Protein AF-A0A2W7NJH6-F1 (afdb_monomer_lite)

pLDDT: mean 85.06, std 10.69, range [52.66, 96.31]

Structure (mmCIF, N/CA/C/O backbone):
data_AF-A0A2W7NJH6-F1
#
_entry.id   AF-A0A2W7NJH6-F1
#
loop_
_atom_site.group_PDB
_atom_site.id
_atom_site.type_symbol
_atom_site.label_atom_id
_atom_site.label_alt_id
_atom_site.label_comp_id
_atom_site.label_asym_id
_atom_site.label_entity_id
_atom_site.label_seq_id
_atom_site.pdbx_PDB_ins_code
_atom_site.Cartn_x
_atom_site.Cartn_y
_atom_site.Cartn_z
_atom_site.occupancy
_atom_site.B_iso_or_equiv
_atom_site.auth_seq_id
_atom_site.auth_comp_id
_atom_site.auth_asym_id
_atom_site.auth_atom_id
_atom_site.pdbx_PDB_model_num
ATOM 1 N N . MET A 1 1 ? -9.642 15.551 -23.184 1.00 52.66 1 MET A N 1
ATOM 2 C CA . MET A 1 1 ? -9.361 14.838 -21.919 1.00 52.66 1 MET A CA 1
ATOM 3 C C . MET A 1 1 ? -9.236 15.877 -20.821 1.00 52.66 1 MET A C 1
ATOM 5 O O . MET A 1 1 ? -8.504 16.835 -21.023 1.00 52.66 1 MET A O 1
ATOM 9 N N . GLN A 1 2 ? -9.985 15.742 -19.727 1.00 65.81 2 GLN A N 1
ATOM 10 C CA . GLN A 1 2 ? -9.823 16.586 -18.537 1.00 65.81 2 GLN A CA 1
ATOM 11 C C . GLN A 1 2 ? -8.850 15.902 -17.570 1.00 65.81 2 GLN A C 1
ATOM 13 O O . GLN A 1 2 ? -8.814 14.674 -17.512 1.00 65.81 2 GLN A O 1
ATOM 18 N N . ALA A 1 3 ? -8.053 16.686 -16.842 1.00 70.94 3 ALA A N 1
ATOM 19 C CA . ALA A 1 3 ? -7.166 16.160 -15.811 1.00 70.94 3 ALA A CA 1
ATOM 20 C C . ALA A 1 3 ? -7.993 15.606 -14.639 1.00 70.94 3 ALA A C 1
ATOM 22 O O . ALA A 1 3 ? -8.928 16.259 -14.176 1.00 70.94 3 ALA A O 1
ATOM 23 N N . ILE A 1 4 ? -7.648 14.407 -14.171 1.00 75.62 4 ILE A N 1
ATOM 24 C CA . ILE A 1 4 ? -8.262 13.788 -12.992 1.00 75.62 4 ILE A CA 1
ATOM 25 C C . ILE A 1 4 ? -7.383 14.113 -11.785 1.00 75.62 4 ILE A C 1
ATOM 27 O O . ILE A 1 4 ? -6.188 13.825 -11.791 1.00 75.62 4 ILE A O 1
ATOM 31 N N . ASN A 1 5 ? -7.979 14.696 -10.746 1.00 79.44 5 ASN A N 1
ATOM 32 C CA . ASN A 1 5 ? -7.305 14.898 -9.467 1.00 79.44 5 ASN A CA 1
ATOM 33 C C . ASN A 1 5 ? -7.402 13.618 -8.634 1.00 79.44 5 ASN A C 1
ATOM 35 O O . ASN A 1 5 ? -8.499 13.157 -8.324 1.00 79.44 5 ASN A O 1
ATOM 39 N N . LEU A 1 6 ? -6.250 13.059 -8.269 1.00 81.88 6 LEU A N 1
ATOM 40 C CA . LEU A 1 6 ? -6.153 11.869 -7.429 1.00 81.88 6 LEU A CA 1
ATOM 41 C C . LEU A 1 6 ? -5.898 12.299 -5.980 1.00 81.88 6 LEU A C 1
ATOM 43 O O . LEU A 1 6 ? -4.886 12.940 -5.691 1.00 81.88 6 LEU A O 1
ATOM 47 N N . CYS A 1 7 ? -6.814 11.953 -5.074 1.00 87.81 7 CYS A N 1
ATOM 48 C CA . CYS A 1 7 ? -6.666 12.190 -3.638 1.00 87.81 7 CYS A CA 1
ATOM 49 C C . CYS A 1 7 ? -6.021 10.962 -2.978 1.00 87.81 7 CYS A C 1
ATOM 51 O O . CYS A 1 7 ? -6.624 9.889 -3.011 1.00 87.81 7 CYS A O 1
ATOM 53 N N . PRO A 1 8 ? -4.824 11.084 -2.377 1.00 91.56 8 PRO A N 1
ATOM 54 C CA . PRO A 1 8 ? -4.202 9.973 -1.668 1.00 91.56 8 PRO A CA 1
ATOM 55 C C . PRO A 1 8 ? -5.022 9.542 -0.450 1.00 91.56 8 PRO A C 1
ATOM 57 O O . PRO A 1 8 ? -5.475 10.385 0.322 1.00 91.56 8 PRO A O 1
ATOM 60 N N . ILE A 1 9 ? -5.143 8.233 -0.243 1.00 94.69 9 ILE A N 1
ATOM 61 C CA . ILE A 1 9 ? -5.749 7.628 0.951 1.00 94.69 9 ILE A CA 1
ATOM 62 C C . ILE A 1 9 ? -4.715 7.314 2.036 1.00 94.69 9 ILE A C 1
ATOM 64 O O . ILE A 1 9 ? -5.089 7.080 3.184 1.00 94.69 9 ILE A O 1
ATOM 68 N N . GLY A 1 10 ? -3.425 7.347 1.696 1.00 94.69 10 GLY A N 1
ATOM 69 C CA . GLY A 1 10 ? -2.317 7.109 2.616 1.00 94.69 10 GLY A CA 1
ATOM 70 C C . GLY A 1 10 ? -0.964 7.515 2.035 1.00 94.69 10 GLY A C 1
ATOM 71 O O . GLY A 1 10 ? -0.866 7.971 0.893 1.00 94.69 10 GLY A O 1
ATOM 72 N N . ILE A 1 11 ? 0.085 7.336 2.829 1.00 95.19 11 ILE A N 1
ATOM 73 C CA . ILE A 1 11 ? 1.475 7.604 2.460 1.00 95.19 11 ILE A CA 1
ATOM 74 C C . ILE A 1 11 ? 2.381 6.483 2.970 1.00 95.19 11 ILE A C 1
ATOM 76 O O . ILE A 1 11 ? 2.172 5.952 4.061 1.00 95.19 11 ILE A O 1
ATOM 80 N N . VAL A 1 12 ? 3.410 6.133 2.201 1.00 95.00 12 VAL A N 1
ATOM 81 C CA . VAL A 1 12 ? 4.478 5.255 2.688 1.00 95.00 12 VAL A CA 1
ATOM 82 C C . VAL A 1 12 ? 5.353 6.031 3.666 1.00 95.00 12 VAL A C 1
ATOM 84 O O . VAL A 1 12 ? 6.093 6.942 3.282 1.00 95.00 12 VAL A O 1
ATOM 87 N N . LYS A 1 13 ? 5.263 5.668 4.944 1.00 94.94 13 LYS A N 1
ATOM 88 C CA . LYS A 1 13 ? 6.010 6.305 6.032 1.00 94.94 13 LYS A CA 1
ATOM 89 C C . LYS A 1 13 ? 7.454 5.818 6.077 1.00 94.94 13 LYS A C 1
ATOM 91 O O . LYS A 1 13 ? 8.379 6.619 6.252 1.00 94.94 13 LYS A O 1
ATOM 96 N N . GLU A 1 14 ? 7.622 4.515 5.888 1.00 92.50 14 GLU A N 1
ATOM 97 C CA . GLU A 1 14 ? 8.882 3.804 6.045 1.00 92.50 14 GLU A CA 1
ATOM 98 C C . GLU A 1 14 ? 8.942 2.589 5.116 1.00 92.50 14 GLU A C 1
ATOM 100 O O . GLU A 1 14 ? 7.927 1.927 4.882 1.00 92.50 14 GLU A O 1
ATOM 105 N N . THR A 1 15 ? 10.151 2.315 4.629 1.00 89.56 15 THR A N 1
ATOM 106 C CA . THR A 1 15 ? 10.496 1.141 3.829 1.00 89.56 15 THR A CA 1
ATOM 107 C C . THR A 1 15 ? 11.755 0.530 4.440 1.00 89.56 15 THR A C 1
ATOM 109 O O . THR A 1 15 ? 12.756 1.228 4.603 1.00 89.56 15 THR A O 1
ATOM 112 N N . ILE A 1 16 ? 11.688 -0.741 4.829 1.00 89.12 16 ILE A N 1
ATOM 113 C CA . ILE A 1 16 ? 12.765 -1.489 5.480 1.00 89.12 16 ILE A CA 1
ATOM 114 C C . ILE A 1 16 ? 13.269 -2.530 4.487 1.00 89.12 16 ILE A C 1
ATOM 116 O O . ILE A 1 16 ? 12.565 -3.488 4.167 1.00 89.12 16 ILE A O 1
ATOM 120 N N . GLU A 1 17 ? 14.494 -2.345 4.013 1.00 84.88 17 GLU A N 1
ATOM 121 C CA . GLU A 1 17 ? 15.116 -3.225 3.029 1.00 84.88 17 GLU A CA 1
ATOM 122 C C . GLU A 1 17 ? 15.530 -4.565 3.654 1.00 84.88 17 GLU A C 1
ATOM 124 O O . GLU A 1 17 ? 16.263 -4.619 4.647 1.00 84.88 17 GLU A O 1
ATOM 129 N N . ALA A 1 18 ? 15.102 -5.678 3.053 1.00 74.56 18 ALA A N 1
ATOM 130 C CA . ALA A 1 18 ? 15.644 -6.990 3.387 1.00 74.56 18 ALA A CA 1
ATOM 131 C C . ALA A 1 18 ? 17.039 -7.118 2.762 1.00 74.56 18 ALA A C 1
ATOM 133 O O . ALA A 1 18 ? 17.159 -7.275 1.556 1.00 74.56 18 ALA A O 1
ATOM 134 N N . GLY A 1 19 ? 18.104 -7.054 3.565 1.00 74.62 19 GLY A N 1
ATOM 135 C CA . GLY A 1 19 ? 19.472 -6.828 3.072 1.00 74.62 19 GLY A CA 1
ATOM 136 C C . GLY A 1 19 ? 19.960 -7.656 1.866 1.00 74.62 19 GLY A C 1
ATOM 137 O O . GLY A 1 19 ? 20.740 -7.133 1.082 1.00 74.62 19 GLY A O 1
ATOM 138 N N . HIS A 1 20 ? 19.527 -8.912 1.680 1.00 68.12 20 HIS A N 1
ATOM 139 C CA . HIS A 1 20 ? 19.954 -9.753 0.541 1.00 68.12 20 HIS A CA 1
ATOM 140 C C . HIS A 1 20 ? 18.957 -9.793 -0.638 1.00 68.12 20 HIS A C 1
ATOM 142 O O . HIS A 1 20 ? 19.267 -10.386 -1.666 1.00 68.12 20 HIS A O 1
ATOM 148 N N . ASP A 1 21 ? 17.771 -9.192 -0.496 1.00 72.81 21 ASP A N 1
ATOM 149 C CA . ASP A 1 21 ? 16.691 -9.187 -1.497 1.00 72.81 21 ASP A CA 1
ATOM 150 C C . ASP A 1 21 ? 15.771 -7.969 -1.288 1.00 72.81 21 ASP A C 1
ATOM 152 O O . ASP A 1 21 ? 14.556 -8.077 -1.101 1.00 72.81 21 ASP A O 1
ATOM 156 N N . ALA A 1 22 ? 16.385 -6.785 -1.225 1.00 70.50 22 ALA A N 1
ATOM 157 C CA . ALA A 1 22 ? 15.699 -5.551 -0.854 1.00 70.50 22 ALA A CA 1
ATOM 158 C C . ALA A 1 22 ? 14.561 -5.219 -1.828 1.00 70.50 22 ALA A C 1
ATOM 160 O O . ALA A 1 22 ? 13.505 -4.756 -1.412 1.00 70.50 22 ALA A O 1
ATOM 161 N N . GLU A 1 23 ? 14.725 -5.520 -3.113 1.00 72.81 23 GLU A N 1
ATOM 162 C CA . GLU A 1 23 ? 13.715 -5.199 -4.119 1.00 72.81 23 GLU A CA 1
ATOM 163 C C . GLU A 1 23 ? 12.437 -6.034 -3.982 1.00 72.81 23 GLU A C 1
ATOM 165 O O . GLU A 1 23 ? 11.369 -5.523 -4.304 1.00 72.81 23 GLU A O 1
ATOM 170 N N . ARG A 1 24 ? 12.508 -7.283 -3.489 1.00 76.88 24 ARG A N 1
ATOM 171 C CA . ARG A 1 24 ? 11.359 -8.217 -3.473 1.00 76.88 24 ARG A CA 1
ATOM 172 C C . ARG A 1 24 ? 10.851 -8.593 -2.087 1.00 76.88 24 ARG A C 1
ATOM 174 O O . ARG A 1 24 ? 9.767 -9.163 -1.976 1.00 76.88 24 ARG A O 1
ATOM 181 N N . ASN A 1 25 ? 11.630 -8.321 -1.047 1.00 86.94 25 ASN A N 1
ATOM 182 C CA . ASN A 1 25 ? 11.316 -8.707 0.327 1.00 86.94 25 ASN A CA 1
ATOM 183 C C . ASN A 1 25 ? 11.354 -7.529 1.310 1.00 86.94 25 ASN A C 1
ATOM 185 O O . ASN A 1 25 ? 11.449 -7.739 2.521 1.00 86.94 25 ASN A O 1
ATOM 189 N N . SER A 1 26 ? 11.247 -6.297 0.812 1.00 90.44 26 SER A N 1
ATOM 190 C CA . SER A 1 26 ? 11.139 -5.114 1.662 1.00 90.44 26 SER A CA 1
ATOM 191 C C . SER A 1 26 ? 9.852 -5.114 2.477 1.00 90.44 26 SER A C 1
ATOM 193 O O . SER A 1 26 ? 8.790 -5.554 2.026 1.00 90.44 26 SER A O 1
ATOM 195 N N . GLU A 1 27 ? 9.938 -4.561 3.682 1.00 94.31 27 GLU A N 1
ATOM 196 C CA . GLU A 1 27 ? 8.757 -4.230 4.465 1.00 94.31 27 GLU A CA 1
ATOM 197 C C . GLU A 1 27 ? 8.374 -2.774 4.249 1.00 94.31 27 GLU A C 1
ATOM 199 O O . GLU A 1 27 ? 9.212 -1.881 4.303 1.00 94.31 27 GLU A O 1
ATOM 204 N N . THR A 1 28 ? 7.093 -2.529 4.016 1.00 94.88 28 THR A N 1
ATOM 205 C CA . THR A 1 28 ? 6.552 -1.190 3.787 1.00 94.88 28 THR A CA 1
ATOM 206 C C . THR A 1 28 ? 5.508 -0.886 4.848 1.00 94.88 28 THR A C 1
ATOM 208 O O . THR A 1 28 ? 4.594 -1.685 5.065 1.00 94.88 28 THR A O 1
ATOM 211 N N . ILE A 1 29 ? 5.615 0.280 5.486 1.00 96.25 29 ILE A N 1
ATOM 212 C CA . ILE A 1 29 ? 4.619 0.785 6.434 1.00 96.25 29 ILE A CA 1
ATOM 213 C C . ILE A 1 29 ? 3.833 1.911 5.766 1.00 96.25 29 ILE A C 1
ATOM 215 O O . ILE A 1 29 ? 4.365 2.987 5.476 1.00 96.25 29 ILE A O 1
ATOM 219 N N . ILE A 1 30 ? 2.547 1.659 5.548 1.00 95.94 30 ILE A N 1
ATOM 220 C CA . ILE A 1 30 ? 1.586 2.616 5.010 1.00 95.94 30 ILE A CA 1
ATOM 221 C C . ILE A 1 30 ? 0.845 3.264 6.176 1.00 95.94 30 ILE A C 1
ATOM 223 O O . ILE A 1 30 ? 0.220 2.571 6.977 1.00 95.94 30 ILE A O 1
ATOM 227 N N . GLU A 1 31 ? 0.877 4.591 6.240 1.00 96.31 31 GLU A N 1
ATOM 228 C CA . GLU A 1 31 ? 0.052 5.397 7.140 1.00 96.31 31 GLU A CA 1
ATOM 229 C C . GLU A 1 31 ? -1.172 5.910 6.373 1.00 96.31 31 GLU A C 1
ATOM 231 O O . GLU A 1 31 ? -1.048 6.537 5.318 1.00 96.31 31 GLU A O 1
ATOM 236 N N . LEU A 1 32 ? -2.365 5.606 6.876 1.00 94.94 32 LEU A N 1
ATOM 237 C CA . LEU A 1 32 ? -3.638 5.977 6.270 1.00 94.94 32 LEU A CA 1
ATOM 238 C C . LEU A 1 32 ? -4.050 7.386 6.705 1.00 94.94 32 LEU A C 1
ATOM 240 O O . LEU A 1 32 ? -3.884 7.792 7.854 1.00 94.94 32 LEU A O 1
ATOM 244 N N . THR A 1 33 ? -4.632 8.137 5.775 1.00 92.81 33 THR A N 1
ATOM 245 C CA . THR A 1 33 ? -5.156 9.480 6.049 1.00 92.81 33 THR A CA 1
ATOM 246 C C . THR A 1 33 ? -6.392 9.419 6.941 1.00 92.81 33 THR A C 1
ATOM 248 O O . THR A 1 33 ? -7.235 8.537 6.792 1.00 92.81 33 THR A O 1
ATOM 251 N N . SER A 1 34 ? -6.565 10.412 7.816 1.00 87.06 34 SER A N 1
ATOM 252 C CA . SER A 1 34 ? -7.703 10.475 8.747 1.00 87.06 34 SER A CA 1
ATOM 253 C C . SER A 1 34 ? -9.076 10.432 8.064 1.00 87.06 34 SER A C 1
ATOM 255 O O . SER A 1 34 ? -10.026 9.893 8.621 1.00 87.06 34 SER A O 1
ATOM 257 N N . GLN A 1 35 ? -9.190 10.971 6.848 1.00 86.06 35 GLN A N 1
ATOM 258 C CA . GLN A 1 35 ? -10.426 10.923 6.058 1.00 86.06 35 GLN A CA 1
ATOM 259 C C . GLN A 1 35 ? -10.795 9.489 5.660 1.00 86.06 35 GLN A C 1
ATOM 261 O O . GLN A 1 35 ? -11.971 9.137 5.635 1.00 86.06 35 GLN A O 1
ATOM 266 N N . PHE A 1 36 ? -9.795 8.652 5.382 1.00 85.25 36 PHE A N 1
ATOM 267 C CA . PHE A 1 36 ? -9.995 7.247 5.049 1.00 85.25 36 PHE A CA 1
ATOM 268 C C . PHE A 1 36 ? -10.229 6.394 6.305 1.00 85.25 36 PHE A C 1
ATOM 270 O O . PHE A 1 36 ? -11.108 5.535 6.317 1.00 85.25 36 PHE A O 1
ATOM 277 N N . THR A 1 37 ? -9.508 6.659 7.400 1.00 87.62 37 THR A N 1
ATOM 278 C CA . THR A 1 37 ? -9.608 5.854 8.634 1.00 87.62 37 THR A CA 1
ATOM 279 C C . THR A 1 37 ? -10.952 5.968 9.357 1.00 87.62 37 THR A C 1
ATOM 281 O O . T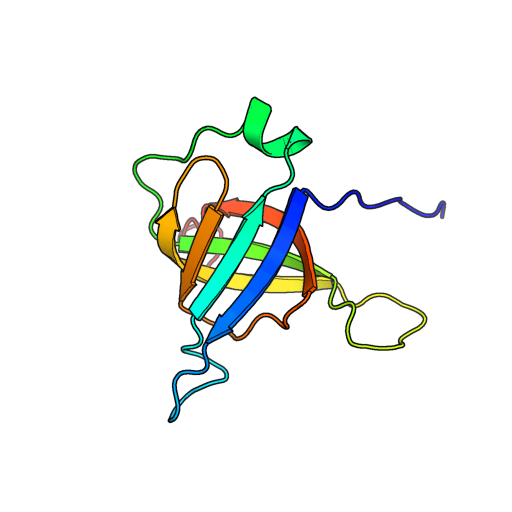HR A 1 37 ? -11.285 5.111 10.177 1.00 87.62 37 THR A O 1
ATOM 284 N N . GLN A 1 38 ? -11.748 6.998 9.051 1.00 83.06 38 GLN A N 1
ATOM 285 C CA . GLN A 1 38 ? -13.105 7.168 9.584 1.00 83.06 38 GLN A CA 1
ATOM 286 C C . GLN A 1 38 ? -14.091 6.105 9.083 1.00 83.06 38 GLN A C 1
ATOM 288 O O . GLN A 1 38 ? -15.038 5.773 9.793 1.00 83.06 38 GLN A O 1
ATOM 293 N N . SER A 1 39 ? -13.882 5.577 7.876 1.00 78.62 39 SER A N 1
ATOM 294 C CA . SER A 1 39 ? -14.750 4.569 7.251 1.00 78.62 39 SER A CA 1
ATOM 295 C C . SER A 1 39 ? -14.045 3.234 7.007 1.00 78.62 39 SER A C 1
ATOM 297 O O . SER A 1 39 ? -14.699 2.235 6.703 1.00 78.62 39 SER A O 1
ATOM 299 N N . TRP A 1 40 ? -12.721 3.193 7.165 1.00 80.38 40 TRP A N 1
ATOM 300 C CA . TRP A 1 40 ? -11.927 1.981 7.049 1.00 80.38 40 TRP A CA 1
ATOM 301 C C . TRP A 1 40 ? -12.165 1.035 8.226 1.00 80.38 40 TRP A C 1
ATOM 303 O O . TRP A 1 40 ? -11.864 1.341 9.381 1.00 80.38 40 TRP A O 1
ATOM 313 N N . ILE A 1 41 ? -12.645 -0.164 7.908 1.00 80.38 41 ILE A N 1
ATOM 314 C CA . ILE A 1 41 ? -12.678 -1.293 8.833 1.00 80.38 41 ILE A CA 1
ATOM 315 C C . ILE A 1 41 ? -11.671 -2.315 8.304 1.00 80.38 41 ILE A C 1
ATOM 317 O O . ILE A 1 41 ? -11.916 -2.893 7.240 1.00 80.38 41 ILE A O 1
ATOM 321 N N . PRO A 1 42 ? -10.556 -2.567 9.015 1.00 75.31 42 PRO A N 1
ATOM 322 C CA . PRO A 1 42 ? -9.559 -3.522 8.563 1.00 75.31 42 PRO A CA 1
ATOM 323 C C . PRO A 1 42 ? -10.206 -4.905 8.384 1.00 75.31 42 PRO A C 1
ATOM 325 O O . PRO A 1 42 ? -10.762 -5.451 9.345 1.00 75.31 42 PRO A O 1
ATOM 328 N N . PRO A 1 43 ? -10.156 -5.511 7.188 1.00 77.50 43 PRO A N 1
ATOM 329 C CA . PRO A 1 43 ? -10.744 -6.829 6.976 1.00 77.50 43 PRO A CA 1
ATOM 330 C C . PRO A 1 43 ? -10.059 -7.867 7.875 1.00 77.50 43 PRO A C 1
ATOM 332 O O . PRO A 1 43 ? -8.843 -7.847 8.053 1.00 77.50 43 PRO A O 1
ATOM 335 N N . LYS A 1 44 ? -10.822 -8.796 8.468 1.00 76.62 44 LYS A N 1
ATOM 336 C CA . LYS A 1 44 ? -10.273 -9.798 9.409 1.00 76.62 44 LYS A CA 1
ATOM 337 C C . LYS A 1 44 ? -9.411 -10.862 8.723 1.00 76.62 44 LYS A C 1
ATOM 339 O O . LYS A 1 44 ? -8.445 -11.326 9.316 1.00 76.62 44 LYS A O 1
ATOM 344 N N . GLN A 1 45 ? -9.724 -11.210 7.478 1.00 76.88 45 GLN A N 1
ATOM 345 C CA . GLN A 1 45 ? -9.025 -12.235 6.699 1.00 76.88 45 GLN A CA 1
ATOM 346 C C . GLN A 1 45 ? -8.483 -11.624 5.412 1.00 76.88 45 GLN A C 1
ATOM 348 O O . GLN A 1 45 ? -9.110 -11.678 4.361 1.00 76.88 45 GLN A O 1
ATOM 353 N N . LEU A 1 46 ? -7.323 -10.992 5.523 1.00 82.69 46 LEU A N 1
ATOM 354 C CA . LEU A 1 46 ? -6.632 -10.371 4.407 1.00 82.69 46 LEU A CA 1
ATOM 355 C C . LEU A 1 46 ? -5.161 -10.757 4.516 1.00 82.69 46 LEU A C 1
ATOM 357 O O . LEU A 1 46 ? -4.481 -10.316 5.443 1.00 82.69 46 LEU A O 1
ATOM 361 N N . SER A 1 47 ? -4.717 -11.650 3.636 1.00 89.25 47 SER A N 1
ATOM 362 C CA . SER A 1 47 ? -3.333 -12.135 3.599 1.00 89.25 47 SER A CA 1
ATOM 363 C C . SER A 1 47 ? -2.474 -11.332 2.632 1.00 89.25 47 SER A C 1
ATOM 365 O O . SER A 1 47 ? -1.294 -11.150 2.894 1.00 89.25 47 SER A O 1
ATOM 367 N N . HIS A 1 48 ? -3.063 -10.818 1.551 1.00 92.25 48 HIS A N 1
ATOM 368 C CA . HIS A 1 48 ? -2.362 -10.080 0.507 1.00 92.25 48 HIS A CA 1
ATOM 369 C C . HIS A 1 48 ? -3.176 -8.857 0.070 1.00 92.25 48 HIS A C 1
ATOM 371 O O . HIS A 1 48 ? -4.411 -8.886 0.066 1.00 92.25 48 HIS A O 1
ATOM 377 N N . LEU A 1 49 ? -2.473 -7.788 -0.292 1.00 92.50 49 LEU A N 1
ATOM 378 C CA . LEU A 1 49 ? -3.038 -6.535 -0.777 1.00 92.50 49 LEU A CA 1
ATOM 379 C C . LEU A 1 49 ? -2.341 -6.090 -2.052 1.00 92.50 49 LEU A C 1
ATOM 381 O O . LEU A 1 49 ? -1.114 -6.024 -2.094 1.00 92.50 49 LEU A O 1
ATOM 385 N N . ASN A 1 50 ? -3.145 -5.681 -3.025 1.00 93.38 50 ASN A N 1
ATOM 386 C CA . ASN A 1 50 ? -2.695 -4.863 -4.135 1.00 93.38 50 ASN A CA 1
ATOM 387 C C . ASN A 1 50 ? -2.660 -3.405 -3.668 1.00 93.38 50 ASN A C 1
ATOM 389 O O . ASN A 1 50 ? -3.646 -2.882 -3.134 1.00 93.38 50 ASN A O 1
ATOM 393 N N . VAL A 1 51 ? -1.523 -2.752 -3.872 1.00 94.81 51 VAL A N 1
ATOM 394 C CA . VAL A 1 51 ? -1.278 -1.361 -3.501 1.00 94.81 51 VAL A CA 1
ATOM 395 C C . VAL A 1 51 ? -1.078 -0.556 -4.770 1.00 94.81 51 VAL A C 1
ATOM 397 O O . VAL A 1 51 ? -0.127 -0.791 -5.512 1.00 94.81 51 VAL A O 1
ATOM 400 N N . VAL A 1 52 ? -1.962 0.413 -4.999 1.00 94.69 52 VAL A N 1
ATOM 401 C CA . VAL A 1 52 ? -1.830 1.381 -6.091 1.00 94.69 52 VAL A CA 1
ATOM 402 C C . VAL A 1 52 ? -1.259 2.667 -5.517 1.00 9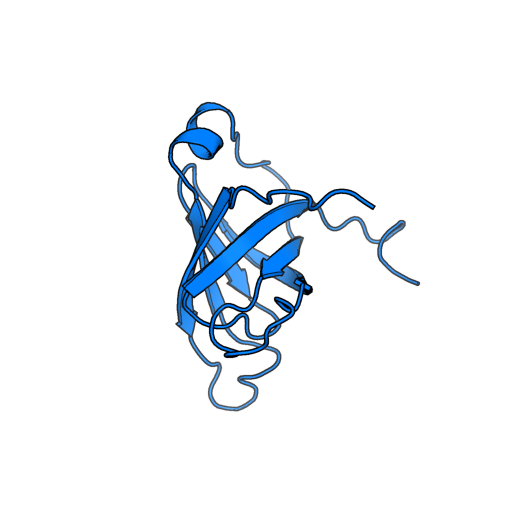4.69 52 VAL A C 1
ATOM 404 O O . VAL A 1 52 ? -1.849 3.252 -4.601 1.00 94.69 52 VAL A O 1
ATOM 407 N N . TYR A 1 53 ? -0.131 3.124 -6.048 1.00 93.88 53 TYR A N 1
ATOM 408 C CA . TYR A 1 53 ? 0.579 4.285 -5.523 1.00 93.88 53 TYR A CA 1
ATOM 409 C C . TYR A 1 53 ? 1.123 5.192 -6.623 1.00 93.88 53 TYR A C 1
ATOM 411 O O . TYR A 1 53 ? 1.273 4.795 -7.774 1.00 93.88 53 TYR A O 1
ATOM 419 N N . VAL A 1 54 ? 1.426 6.430 -6.246 1.00 91.44 54 VAL A N 1
ATOM 420 C CA . VAL A 1 54 ? 2.193 7.371 -7.061 1.00 91.44 54 VAL A CA 1
ATOM 421 C C . VAL A 1 54 ? 3.585 7.482 -6.476 1.00 91.44 54 VAL A C 1
ATOM 423 O O . VAL A 1 54 ? 3.736 7.857 -5.308 1.00 91.44 54 VAL A O 1
ATOM 426 N N . ASP A 1 55 ? 4.587 7.188 -7.297 1.00 86.50 55 ASP A N 1
ATOM 427 C CA . ASP A 1 55 ? 5.971 7.486 -6.960 1.00 86.50 55 ASP A CA 1
ATOM 428 C C . ASP A 1 55 ? 6.212 8.992 -7.115 1.00 86.50 55 ASP A C 1
ATOM 430 O O . ASP A 1 55 ? 6.200 9.543 -8.216 1.00 86.50 55 ASP A O 1
ATOM 434 N N . THR A 1 56 ? 6.387 9.673 -5.983 1.00 75.38 56 THR A N 1
ATOM 435 C CA . THR A 1 56 ? 6.662 11.112 -5.936 1.00 75.38 56 THR A CA 1
ATOM 436 C C . THR A 1 56 ? 8.154 11.433 -5.890 1.00 75.38 56 THR A C 1
ATOM 438 O O . THR A 1 56 ? 8.508 12.608 -5.849 1.00 75.38 56 THR A O 1
ATOM 441 N N . SER A 1 57 ? 9.026 10.420 -5.849 1.00 69.56 57 SER A N 1
ATOM 442 C CA . SER A 1 57 ? 10.481 10.611 -5.832 1.00 69.56 57 SER A CA 1
ATOM 443 C C . SER A 1 57 ? 11.030 10.978 -7.212 1.00 69.56 57 SER A C 1
ATOM 445 O O . SER A 1 57 ? 12.044 11.666 -7.322 1.00 69.56 57 SER A O 1
ATOM 447 N N . GLN A 1 58 ? 10.326 10.578 -8.272 1.00 63.66 58 GLN A N 1
ATOM 448 C CA . GLN A 1 58 ? 10.704 10.900 -9.637 1.00 63.66 58 GLN A CA 1
ATOM 449 C C . GLN A 1 58 ? 10.172 12.281 -10.014 1.00 63.66 58 GLN A C 1
ATOM 451 O O . GLN A 1 58 ? 8.966 12.516 -10.069 1.00 63.66 58 GLN A O 1
ATOM 456 N N . SER A 1 59 ? 11.085 13.197 -10.337 1.00 57.22 59 SER A N 1
ATOM 457 C CA . SER A 1 59 ? 10.812 14.521 -10.908 1.00 57.22 59 SER A CA 1
ATOM 458 C C . SER A 1 59 ? 10.324 14.438 -12.365 1.00 57.22 59 SER A C 1
ATOM 460 O O . SER A 1 59 ? 10.755 15.193 -13.235 1.00 57.22 59 SER A O 1
ATOM 462 N N . SER A 1 60 ? 9.430 13.492 -12.657 1.00 57.25 60 SER A N 1
ATOM 463 C CA . SER A 1 60 ? 8.815 13.327 -13.967 1.00 57.25 60 SER A CA 1
ATOM 464 C C . SER A 1 60 ? 7.593 14.246 -14.090 1.00 57.25 60 SER A C 1
ATOM 466 O O . SER A 1 60 ? 6.784 14.317 -13.163 1.00 57.25 60 SER A O 1
ATOM 468 N N . PRO A 1 61 ? 7.389 14.912 -15.243 1.00 57.66 61 PRO A N 1
ATOM 469 C CA . PRO A 1 61 ? 6.174 15.683 -15.509 1.00 57.66 61 PRO A CA 1
ATOM 470 C C . PRO A 1 61 ? 4.915 14.804 -15.563 1.00 57.66 61 PRO A C 1
ATOM 472 O O . PRO A 1 61 ? 3.804 15.322 -15.480 1.00 57.66 61 PRO A O 1
ATOM 475 N N . THR A 1 62 ? 5.080 13.482 -15.692 1.00 60.88 62 THR A N 1
ATOM 476 C CA . THR A 1 62 ? 3.990 12.508 -15.587 1.00 60.88 62 THR A CA 1
ATOM 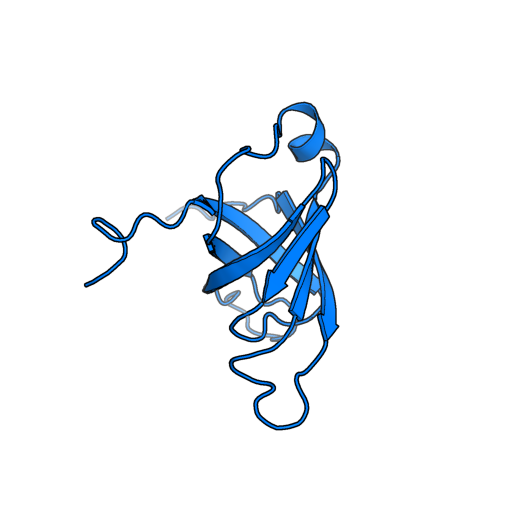477 C C . THR A 1 62 ? 4.224 11.650 -14.343 1.00 60.88 62 THR A C 1
ATOM 479 O O . THR A 1 62 ? 5.190 10.880 -14.338 1.00 60.88 62 THR A O 1
ATOM 482 N N . PRO A 1 63 ? 3.398 11.771 -13.289 1.00 64.56 63 PRO A N 1
ATOM 483 C CA . PRO A 1 63 ? 3.527 10.922 -12.113 1.00 64.56 63 PRO A CA 1
ATOM 484 C C . PRO A 1 63 ? 3.350 9.453 -12.513 1.00 64.56 63 PRO A C 1
ATOM 486 O O . PRO A 1 63 ? 2.336 9.085 -13.108 1.00 64.56 63 PRO A O 1
ATOM 489 N N . GLY A 1 64 ? 4.350 8.625 -12.211 1.00 79.12 64 GLY A N 1
ATOM 490 C CA . GLY A 1 64 ? 4.281 7.185 -12.439 1.00 79.12 64 GLY A CA 1
ATOM 491 C C . GLY A 1 64 ? 3.307 6.551 -11.451 1.00 79.12 64 GLY A C 1
ATOM 492 O O . GLY A 1 64 ? 3.500 6.664 -10.239 1.00 79.12 64 GLY A O 1
ATOM 493 N N . ILE A 1 65 ? 2.256 5.908 -11.964 1.00 88.00 65 ILE A N 1
ATOM 494 C CA . ILE A 1 65 ? 1.367 5.070 -11.154 1.00 88.00 65 ILE A CA 1
ATOM 495 C C . ILE A 1 65 ? 1.973 3.669 -11.112 1.00 88.00 65 ILE A C 1
ATOM 497 O O . ILE A 1 65 ? 2.111 3.024 -12.150 1.00 88.00 65 ILE A O 1
ATOM 501 N N . GLY A 1 66 ? 2.337 3.225 -9.914 1.00 89.81 66 GLY A N 1
ATOM 502 C CA . GLY A 1 66 ? 2.799 1.872 -9.636 1.00 89.81 66 GLY A CA 1
ATOM 503 C C . GLY A 1 66 ? 1.681 1.014 -9.052 1.00 89.81 66 GLY A C 1
ATOM 504 O O . GLY A 1 66 ? 0.782 1.518 -8.368 1.00 89.81 66 GLY A O 1
ATOM 505 N N . ILE A 1 67 ? 1.746 -0.288 -9.318 1.00 92.25 67 ILE A N 1
ATOM 506 C CA . ILE A 1 67 ? 0.904 -1.300 -8.682 1.00 92.25 67 ILE A CA 1
ATOM 507 C C . ILE A 1 67 ? 1.827 -2.412 -8.212 1.00 92.25 67 ILE A C 1
ATOM 509 O O . ILE A 1 67 ? 2.613 -2.922 -9.004 1.00 92.25 67 ILE A O 1
ATOM 513 N N . THR A 1 68 ? 1.711 -2.796 -6.946 1.00 92.25 68 THR A N 1
ATOM 514 C CA . THR A 1 68 ? 2.428 -3.956 -6.415 1.00 92.25 68 THR A CA 1
ATOM 515 C C . THR A 1 68 ? 1.547 -4.778 -5.483 1.00 92.25 68 THR A C 1
ATOM 517 O O . THR A 1 68 ? 0.526 -4.290 -4.995 1.00 92.25 68 THR A O 1
ATOM 520 N N . THR A 1 69 ? 1.935 -6.028 -5.239 1.00 92.62 69 THR A N 1
ATOM 521 C CA . THR A 1 69 ? 1.249 -6.940 -4.317 1.00 92.62 69 THR A CA 1
ATOM 522 C C . THR A 1 69 ? 2.133 -7.206 -3.105 1.00 92.62 69 THR A C 1
ATOM 524 O O . THR A 1 69 ? 3.279 -7.626 -3.248 1.00 92.62 69 THR A O 1
ATOM 527 N N . GLY A 1 70 ? 1.596 -6.996 -1.904 1.00 92.94 70 GLY A N 1
ATOM 528 C CA . GLY A 1 70 ? 2.291 -7.258 -0.644 1.00 92.94 70 GLY A CA 1
ATOM 529 C C . GLY A 1 70 ? 1.527 -8.222 0.259 1.00 92.94 70 GLY A C 1
ATOM 530 O O . GLY A 1 70 ? 0.299 -8.179 0.339 1.00 92.94 70 GLY A O 1
ATOM 531 N N . CYS A 1 71 ? 2.256 -9.070 0.978 1.00 93.62 71 CYS A N 1
ATOM 532 C CA . CYS A 1 71 ? 1.734 -9.871 2.079 1.00 93.62 71 CYS A CA 1
ATOM 533 C C . CYS A 1 71 ? 1.495 -8.978 3.303 1.00 93.62 71 CYS A C 1
ATOM 535 O O . CYS A 1 71 ? 2.377 -8.218 3.701 1.00 93.62 71 CYS A O 1
ATOM 537 N N . VAL A 1 72 ? 0.312 -9.057 3.910 1.00 94.19 72 VAL A N 1
ATOM 538 C CA . VAL A 1 72 ? -0.047 -8.253 5.082 1.00 94.19 72 VAL A CA 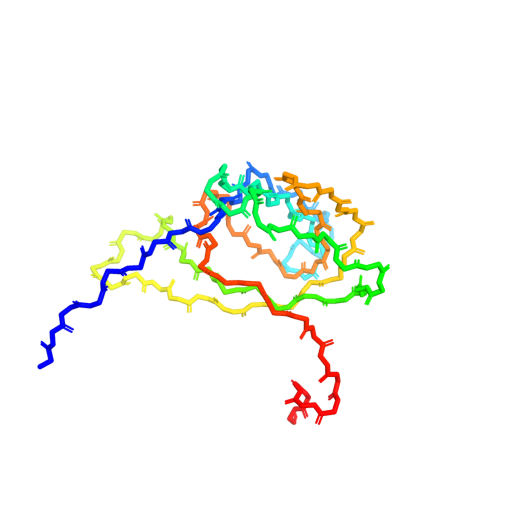1
ATOM 539 C C . VAL A 1 72 ? 0.536 -8.882 6.340 1.00 94.19 72 VAL A C 1
ATOM 541 O O . VAL A 1 72 ? 0.111 -9.962 6.746 1.00 94.19 72 VAL A O 1
ATOM 544 N N . LEU A 1 73 ? 1.475 -8.181 6.975 1.00 93.38 73 LEU A N 1
ATOM 545 C CA . LEU A 1 73 ? 2.084 -8.602 8.237 1.00 93.38 73 LEU A CA 1
ATOM 546 C C . LEU A 1 73 ? 1.245 -8.137 9.428 1.00 93.38 73 LEU A C 1
ATOM 548 O O . LEU A 1 73 ? 0.849 -8.932 10.275 1.00 93.38 73 LEU A O 1
ATOM 552 N N . GLU A 1 74 ? 0.954 -6.839 9.470 1.00 92.69 74 GLU A N 1
ATOM 553 C CA . GLU A 1 74 ? 0.224 -6.183 10.554 1.00 92.69 74 GLU A CA 1
ATOM 554 C C . GLU A 1 74 ? -0.712 -5.137 9.951 1.00 92.69 74 GLU A C 1
ATOM 556 O O . GLU A 1 74 ? -0.440 -4.563 8.894 1.00 92.69 74 GLU A O 1
ATOM 561 N N . ARG A 1 75 ? -1.850 -4.900 10.600 1.00 91.06 75 ARG A N 1
ATOM 562 C CA . ARG A 1 75 ? -2.775 -3.836 10.209 1.00 91.06 75 ARG A CA 1
ATOM 563 C C . ARG A 1 75 ? -3.603 -3.385 11.393 1.00 91.06 75 ARG A C 1
ATOM 565 O O . ARG A 1 75 ? -4.036 -4.203 12.204 1.00 91.06 75 ARG A O 1
ATOM 572 N N . ASP A 1 76 ? -3.888 -2.099 11.416 1.00 90.75 76 ASP A N 1
ATOM 573 C CA . ASP A 1 76 ? -4.818 -1.480 12.342 1.00 90.75 76 ASP A CA 1
ATOM 574 C C . ASP A 1 76 ? -5.676 -0.438 11.601 1.00 90.75 76 ASP A C 1
ATOM 576 O O . ASP A 1 76 ? -5.765 -0.432 10.369 1.00 90.75 76 ASP A O 1
ATOM 580 N N . GLN A 1 77 ? -6.389 0.400 12.350 1.00 90.69 77 GLN A N 1
ATOM 581 C CA . GLN A 1 77 ? -7.264 1.422 11.780 1.00 90.69 77 GLN A CA 1
ATOM 582 C C . GLN A 1 77 ? -6.502 2.521 11.015 1.00 90.69 77 GLN A C 1
ATOM 584 O O . GLN A 1 77 ? -7.080 3.143 10.130 1.00 90.69 77 GLN A O 1
ATOM 589 N N . HIS A 1 78 ? -5.234 2.759 11.339 1.00 93.25 78 HIS A N 1
ATOM 590 C CA . HIS A 1 78 ? -4.402 3.862 10.859 1.00 93.25 78 HIS A CA 1
ATOM 591 C C . HIS A 1 78 ? -3.199 3.410 10.039 1.00 93.25 78 HIS A C 1
ATOM 593 O O . HIS A 1 78 ? -2.634 4.223 9.309 1.00 93.25 78 HIS A O 1
ATOM 599 N N . SER A 1 79 ? -2.785 2.152 10.154 1.00 94.44 79 SER A N 1
ATOM 600 C CA . SER A 1 79 ? -1.581 1.667 9.499 1.00 94.44 79 SER A CA 1
ATOM 601 C C . SER A 1 79 ? -1.730 0.270 8.912 1.00 94.44 79 SER A C 1
ATOM 603 O O . SER A 1 79 ? -2.529 -0.553 9.367 1.00 94.44 79 SER A O 1
ATOM 605 N N . ILE A 1 80 ? -0.947 0.011 7.867 1.00 94.69 80 ILE A N 1
ATOM 606 C CA . ILE A 1 80 ? -0.806 -1.309 7.257 1.00 94.69 80 ILE A CA 1
ATOM 607 C C . ILE A 1 80 ? 0.680 -1.567 7.034 1.00 94.69 80 ILE A C 1
ATOM 609 O O . ILE A 1 80 ? 1.359 -0.783 6.372 1.00 94.69 80 ILE A O 1
ATOM 613 N N . ARG A 1 81 ? 1.172 -2.687 7.560 1.00 95.19 81 ARG A N 1
ATOM 614 C CA . ARG A 1 81 ? 2.523 -3.189 7.329 1.00 95.19 81 ARG A CA 1
ATOM 615 C C . ARG A 1 81 ? 2.473 -4.341 6.338 1.00 95.19 81 ARG A C 1
ATOM 617 O O . ARG A 1 81 ? 1.787 -5.342 6.564 1.00 95.19 81 ARG A O 1
ATOM 624 N N . LEU A 1 82 ? 3.214 -4.194 5.251 1.00 95.06 82 LEU A N 1
ATOM 625 C CA . LEU A 1 82 ? 3.282 -5.148 4.151 1.00 95.06 82 LEU A CA 1
ATOM 626 C C . LEU A 1 82 ? 4.703 -5.676 3.994 1.00 95.06 82 LEU A C 1
ATOM 628 O O . LEU A 1 82 ? 5.651 -4.952 4.275 1.00 95.06 82 LEU A O 1
ATOM 632 N N . ARG A 1 83 ? 4.846 -6.897 3.482 1.00 94.25 83 ARG A N 1
ATOM 633 C CA . ARG A 1 83 ? 6.097 -7.424 2.931 1.00 94.25 83 ARG A CA 1
ATOM 634 C C . ARG A 1 83 ? 5.916 -7.747 1.456 1.00 94.25 83 ARG A C 1
ATOM 636 O O . ARG A 1 83 ? 4.953 -8.423 1.104 1.00 94.25 83 ARG A O 1
ATOM 643 N N . GLY A 1 84 ? 6.839 -7.306 0.616 1.00 91.62 84 GLY A N 1
ATOM 644 C CA . GLY A 1 84 ? 6.814 -7.582 -0.814 1.00 91.62 84 GLY A CA 1
ATOM 645 C C . GLY A 1 84 ? 7.803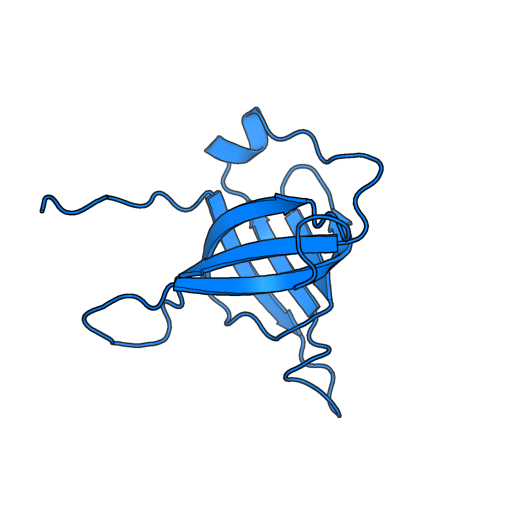 -6.705 -1.563 1.00 91.62 84 GLY A C 1
ATOM 646 O O . GLY A 1 84 ? 8.885 -6.401 -1.056 1.00 91.62 84 GLY A O 1
ATOM 647 N N . GLU A 1 85 ? 7.411 -6.293 -2.764 1.00 87.88 85 GLU A N 1
ATOM 648 C CA . GLU A 1 85 ? 8.210 -5.374 -3.563 1.00 87.88 85 GLU A CA 1
ATOM 649 C C . GLU A 1 85 ? 8.412 -4.036 -2.842 1.00 87.88 85 GLU A C 1
ATOM 651 O O . GLU A 1 85 ? 7.534 -3.547 -2.120 1.00 87.88 85 GLU A O 1
ATOM 656 N N . MET A 1 86 ? 9.582 -3.438 -3.043 1.00 88.69 86 MET A N 1
ATOM 657 C CA . MET A 1 86 ? 9.916 -2.152 -2.451 1.00 88.69 86 MET A CA 1
ATOM 658 C C . MET A 1 86 ? 9.004 -1.040 -2.990 1.00 88.69 86 MET A C 1
ATOM 660 O O . MET A 1 86 ? 9.063 -0.685 -4.166 1.00 88.69 86 MET A O 1
ATOM 664 N N . ILE A 1 87 ? 8.221 -0.418 -2.104 1.00 90.56 87 ILE A N 1
ATOM 665 C CA . ILE A 1 87 ? 7.516 0.830 -2.412 1.00 90.56 87 ILE A CA 1
ATOM 666 C C . ILE A 1 87 ? 8.359 2.000 -1.884 1.00 90.56 87 ILE A C 1
ATOM 668 O O . ILE A 1 87 ? 8.719 1.994 -0.700 1.00 90.56 87 ILE A O 1
ATOM 672 N N . PRO A 1 88 ? 8.683 3.013 -2.712 1.00 89.25 88 PRO A N 1
ATOM 673 C CA . PRO A 1 88 ? 9.491 4.145 -2.280 1.00 89.25 88 PRO A CA 1
ATOM 674 C C . PRO A 1 88 ? 8.878 4.889 -1.093 1.00 89.25 88 PRO A C 1
ATOM 676 O O . PRO A 1 88 ? 7.665 5.110 -1.016 1.00 89.25 88 PRO A O 1
ATOM 679 N N . ARG A 1 89 ? 9.735 5.358 -0.184 1.00 90.56 89 ARG A N 1
ATOM 680 C CA . ARG A 1 89 ? 9.311 6.236 0.909 1.00 90.56 89 ARG A CA 1
ATOM 681 C C . ARG A 1 89 ? 8.633 7.489 0.346 1.00 90.56 89 ARG A C 1
ATOM 683 O O . ARG A 1 89 ? 9.071 8.039 -0.658 1.00 90.56 89 ARG A O 1
ATOM 690 N N . GLN A 1 90 ? 7.595 7.964 1.032 1.00 91.44 90 GLN A N 1
ATOM 691 C CA . GLN A 1 90 ? 6.747 9.095 0.629 1.00 91.44 90 GLN A CA 1
ATOM 692 C C . GLN A 1 90 ? 5.852 8.848 -0.592 1.00 91.44 90 GLN A C 1
ATOM 694 O O . GLN A 1 90 ? 5.084 9.746 -0.948 1.00 91.44 90 GLN A O 1
ATOM 699 N N . ALA A 1 91 ? 5.870 7.644 -1.182 1.00 91.88 91 ALA A N 1
ATOM 700 C CA . ALA A 1 91 ? 4.894 7.276 -2.196 1.00 91.88 91 ALA A CA 1
ATOM 701 C C . ALA A 1 91 ? 3.470 7.486 -1.663 1.00 91.88 91 ALA A C 1
ATOM 703 O O . ALA A 1 91 ? 3.144 7.150 -0.518 1.00 91.88 91 ALA A O 1
ATOM 704 N N . ARG A 1 92 ? 2.619 8.074 -2.503 1.00 93.50 92 ARG A N 1
ATOM 705 C CA . ARG A 1 92 ? 1.233 8.392 -2.152 1.00 93.50 92 ARG A CA 1
ATOM 706 C C . ARG A 1 92 ? 0.345 7.225 -2.534 1.00 93.50 92 ARG A C 1
ATOM 708 O O . ARG A 1 92 ? 0.259 6.891 -3.710 1.00 93.50 92 ARG A O 1
ATOM 715 N N . ILE A 1 93 ? -0.334 6.633 -1.562 1.00 95.06 93 ILE A N 1
ATOM 716 C CA . ILE A 1 93 ? -1.243 5.514 -1.803 1.00 95.06 93 ILE A CA 1
ATOM 717 C C . ILE A 1 93 ? -2.566 6.061 -2.315 1.00 95.06 93 ILE A C 1
ATOM 719 O O . ILE A 1 93 ? -3.169 6.926 -1.684 1.00 95.06 93 ILE A O 1
ATOM 723 N N . LEU A 1 94 ? -3.016 5.553 -3.455 1.00 93.56 94 LEU A N 1
ATOM 724 C CA . LEU A 1 94 ? -4.280 5.929 -4.082 1.00 93.56 94 LEU A CA 1
ATOM 725 C C . LEU A 1 94 ? -5.385 4.925 -3.775 1.00 93.56 94 LEU A C 1
ATOM 727 O O . LEU A 1 94 ? -6.537 5.309 -3.592 1.00 93.56 94 LEU A O 1
ATOM 731 N N . HIS A 1 95 ? -5.037 3.638 -3.740 1.00 92.56 95 HIS A N 1
ATOM 732 C CA . HIS A 1 95 ? -6.006 2.570 -3.563 1.00 92.56 95 HIS A CA 1
ATOM 733 C C . HIS A 1 95 ? -5.381 1.324 -2.933 1.00 92.56 95 HIS A C 1
ATOM 735 O O . HIS A 1 95 ? -4.202 1.033 -3.138 1.00 92.56 95 HIS A O 1
ATOM 741 N N . LEU A 1 96 ? -6.204 0.591 -2.183 1.00 91.44 96 LEU A N 1
ATOM 742 C CA . LEU A 1 96 ? -5.875 -0.687 -1.564 1.00 91.44 96 LEU A CA 1
ATOM 743 C C . LEU A 1 96 ? -6.972 -1.681 -1.931 1.00 91.44 96 LEU A C 1
ATOM 745 O O . LEU A 1 96 ? -8.136 -1.462 -1.593 1.00 91.44 96 LEU A O 1
ATOM 749 N N . GLN A 1 97 ? -6.597 -2.770 -2.592 1.00 90.25 97 GLN A N 1
ATOM 750 C CA . GLN A 1 97 ? -7.531 -3.806 -3.020 1.00 90.25 97 GLN A CA 1
ATOM 751 C C . GLN A 1 97 ? -7.101 -5.157 -2.439 1.00 90.25 97 GLN A C 1
ATOM 753 O O . GLN A 1 97 ? -5.920 -5.499 -2.518 1.00 90.25 97 GLN A O 1
ATOM 758 N N . PRO A 1 98 ? -8.022 -5.950 -1.862 1.00 89.69 98 PRO A N 1
ATOM 759 C CA . PRO A 1 98 ? -7.734 -7.335 -1.517 1.00 89.69 98 PRO A CA 1
ATOM 760 C C . PRO A 1 98 ? -7.230 -8.106 -2.733 1.00 89.69 98 PRO A C 1
ATOM 762 O O . PRO A 1 98 ? -7.864 -8.067 -3.785 1.00 89.69 98 PRO A O 1
ATOM 765 N N . PHE A 1 99 ? -6.120 -8.822 -2.572 1.00 88.25 99 PHE A N 1
ATOM 766 C CA . PHE A 1 99 ? -5.667 -9.751 -3.598 1.00 88.25 99 PHE A CA 1
ATOM 767 C C . PHE A 1 99 ? -6.531 -11.014 -3.558 1.00 88.25 99 PHE A C 1
ATOM 769 O O . PHE A 1 99 ? -6.701 -11.644 -2.507 1.00 88.25 99 PHE A O 1
ATOM 776 N N . VAL A 1 100 ? -7.070 -11.393 -4.709 1.00 86.38 100 VAL A N 1
ATOM 777 C CA . VAL A 1 100 ? -7.944 -12.544 -4.897 1.00 86.38 100 VAL A CA 1
ATOM 778 C C . VAL A 1 100 ? -7.389 -13.365 -6.056 1.00 86.38 100 VAL A C 1
ATOM 780 O O . VAL A 1 100 ? -7.614 -13.057 -7.222 1.00 86.38 100 VAL A O 1
ATOM 783 N N . ALA A 1 101 ? -6.669 -14.443 -5.722 1.00 81.25 101 ALA A N 1
ATOM 784 C CA . ALA A 1 101 ? -5.898 -15.239 -6.683 1.00 81.25 101 ALA A CA 1
ATOM 785 C C . ALA A 1 101 ? -6.655 -15.648 -7.969 1.00 81.25 101 ALA A C 1
ATOM 787 O O . ALA A 1 101 ? -6.059 -15.550 -9.036 1.00 81.25 101 ALA A O 1
ATOM 788 N N . PRO A 1 102 ? -7.947 -16.045 -7.930 1.00 81.19 102 PRO A N 1
ATOM 789 C CA . PRO A 1 102 ? -8.707 -16.337 -9.151 1.00 81.19 102 PRO A CA 1
ATOM 790 C C . PRO A 1 102 ? -8.865 -15.172 -10.141 1.00 81.19 102 PRO A C 1
ATOM 792 O O . PRO A 1 102 ? -9.194 -15.423 -11.295 1.00 81.19 102 PRO A O 1
ATOM 795 N N . TYR A 1 103 ? -8.702 -13.923 -9.698 1.00 82.75 103 TYR A N 1
ATOM 796 C CA . TYR A 1 103 ? -8.910 -12.720 -10.515 1.00 82.75 103 TYR A CA 1
ATOM 797 C C . TYR A 1 103 ? -7.619 -11.949 -10.802 1.00 82.75 103 TYR A C 1
ATOM 799 O O . TYR A 1 103 ? -7.567 -11.218 -11.786 1.00 82.75 103 TYR A O 1
ATOM 807 N N . ASP A 1 104 ? -6.602 -12.108 -9.954 1.00 76.88 104 ASP A N 1
ATOM 808 C CA . ASP A 1 104 ? -5.372 -11.312 -10.006 1.00 76.88 104 ASP A CA 1
ATOM 809 C C . ASP A 1 104 ? -4.158 -12.076 -10.575 1.00 76.88 104 ASP A C 1
ATOM 811 O O . ASP A 1 104 ? -3.108 -11.477 -10.799 1.00 76.88 104 ASP A O 1
ATOM 815 N N . VAL A 1 105 ? -4.272 -13.390 -10.813 1.00 74.25 105 VAL A N 1
ATOM 816 C CA . VAL A 1 105 ? -3.222 -14.202 -11.455 1.00 74.25 105 VAL A CA 1
ATOM 817 C C . VAL A 1 105 ? -3.580 -14.403 -12.930 1.00 74.25 105 VAL A C 1
ATOM 819 O O . VAL A 1 105 ? -4.569 -15.073 -13.230 1.00 74.25 105 VAL A O 1
ATOM 822 N N . PHE A 1 106 ? -2.782 -13.817 -13.830 1.00 55.78 106 PHE A N 1
ATOM 823 C CA . PHE A 1 106 ? -2.889 -13.963 -15.289 1.00 55.78 106 PHE A CA 1
ATOM 824 C C . PHE A 1 106 ? -1.861 -14.955 -15.837 1.00 55.78 106 PHE A C 1
ATOM 826 O O . PHE A 1 106 ? -0.706 -14.933 -15.352 1.00 55.78 106 PHE A O 1
#

Sequence (106 aa):
MQAINLCPIGIVKETIEAGHDAERNSETIIELTSQFTQSWIPPKQLSHLNVVYVDTSQSSPTPGIGITTGCVLERDQHSIRLRGEMIPRQARILHLQPFVAPYDVF

Organism: NCBI:txid990

Secondary structure (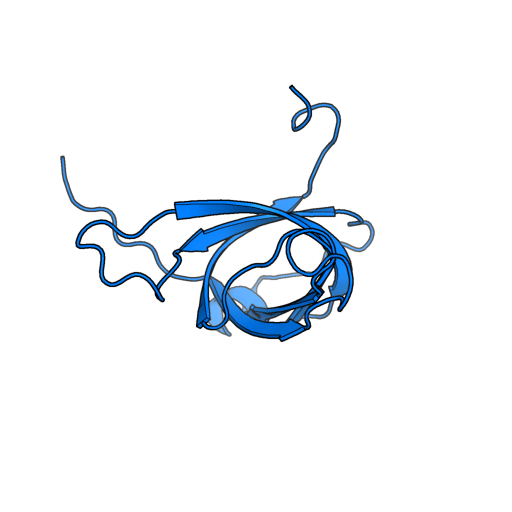DSSP, 8-state):
-PPPPPPPSEEEEEEE--TTSHHHHEEEEEEEPHHHHTT----SS--EEEEEEEE-SS--SSPEEEEEEEEEEEE-SSEEEEEESPPPTTPEEEEEEE--HHHH--

Radius of gyration: 13.88 Å; chains: 1; bounding box: 35×33×34 Å

Foldseek 3Di:
DDDDDFDFQWFFADWAAPVVCRQFWIKTKIFGDPVNLVPDDPDPDFQKKWWWWWDPVDPDPDTDIDIDMFTWDDDDSTMTITTTGTDDGGIGTRDIDGDDCVVNPD